Protein AF-A0A914CKD2-F1 (afdb_monomer_lite)

Sequence (107 aa):
MVVEIDECFITPRKGRRGRRMRRLNWWLFEATERSSNSSFLELYRRRTVAVPITMVRRHIHSGTTIMIFFYRHFVINHIHNLVNPVNRRIHTQTIESKWQKWRANVR

InterPro domains:
  IPR053164 IS1016-like transposase [PTHR47163] (2-104)

pLDDT: mean 76.61, std 14.12, range [35.09, 92.69]

Radius of gyration: 14.65 Å; chains: 1; bounding box: 41×31×32 Å

Foldseek 3Di:
DEKEKDKDAADADDPNDDDGFPPHQWMKIKIADPPVRDIDIDIGRDDDPVPVVVVCVVPPDPPYHYQYADDDDQHADVVPHQARPVDRVRHNVSVVVVVVVVSVPRD

Secondary structure (DSSP, 8-state):
-EEEEEEEE-PSPGGG-SPPPSSTT-EEEEEEETTT--EEEEEESS--THHHHHHHHHHS-TTPEEE-SSSSSS--BTTTBSS-SS-TT---HHHHHHHHHHHHH--

Organism: NCBI:txid290746

Structure (mmCIF, N/CA/C/O backbone):
data_AF-A0A914CKD2-F1
#
_entry.id   AF-A0A914CKD2-F1
#
loop_
_atom_site.group_PDB
_atom_site.id
_atom_site.type_symbol
_atom_site.label_atom_id
_atom_site.label_alt_id
_atom_site.label_comp_id
_atom_site.label_asym_id
_atom_site.label_entity_id
_atom_site.label_seq_id
_atom_site.pdbx_PDB_ins_code
_atom_site.Cartn_x
_atom_site.Cartn_y
_atom_site.Cartn_z
_atom_site.occupancy
_atom_site.B_iso_or_equiv
_atom_site.auth_seq_id
_atom_site.auth_comp_id
_atom_site.auth_asym_id
_atom_site.auth_atom_id
_atom_site.pdbx_PDB_model_num
ATOM 1 N N . MET A 1 1 ? -13.452 -1.942 11.261 1.00 78.25 1 MET A N 1
ATOM 2 C CA . MET A 1 1 ? -12.183 -1.263 10.917 1.00 78.25 1 MET A CA 1
ATOM 3 C C . MET A 1 1 ? -12.068 -1.189 9.401 1.00 78.25 1 MET A C 1
ATOM 5 O O . MET A 1 1 ? -12.406 -2.170 8.745 1.00 78.25 1 MET A O 1
ATOM 9 N N . VAL A 1 2 ? -11.667 -0.037 8.855 1.00 86.06 2 VAL A N 1
ATOM 10 C CA . VAL A 1 2 ? -11.510 0.175 7.404 1.00 86.06 2 VAL A CA 1
ATOM 11 C C . VAL A 1 2 ? -10.061 0.537 7.112 1.00 86.06 2 VAL A C 1
ATOM 13 O O . VAL A 1 2 ? -9.533 1.472 7.719 1.00 86.06 2 VAL A O 1
ATOM 16 N N . VAL A 1 3 ? -9.450 -0.182 6.174 1.00 87.75 3 VAL A N 1
ATOM 17 C CA . VAL A 1 3 ? -8.090 0.081 5.698 1.00 87.75 3 VAL A CA 1
ATOM 18 C C . VAL A 1 3 ? -8.136 0.420 4.216 1.00 87.75 3 VAL A C 1
ATOM 20 O O . VAL A 1 3 ? -8.652 -0.352 3.411 1.00 87.75 3 VAL A O 1
ATOM 23 N N . GLU A 1 4 ? -7.602 1.584 3.865 1.00 90.19 4 GLU A N 1
ATOM 24 C CA . GLU A 1 4 ? -7.301 1.955 2.484 1.00 90.19 4 GLU A CA 1
ATOM 25 C C . GLU A 1 4 ? -5.973 1.298 2.102 1.00 90.19 4 GLU A C 1
ATOM 27 O O . GLU A 1 4 ? -5.015 1.388 2.873 1.00 90.19 4 GLU A O 1
ATOM 32 N N . ILE A 1 5 ? -5.900 0.653 0.938 1.00 88.75 5 ILE A N 1
ATOM 33 C CA . ILE A 1 5 ? -4.631 0.185 0.370 1.00 88.75 5 ILE A CA 1
ATOM 34 C C . ILE A 1 5 ? -4.435 0.753 -1.029 1.00 88.75 5 ILE A C 1
ATOM 36 O O . ILE A 1 5 ? -5.392 0.880 -1.798 1.00 88.75 5 ILE A O 1
ATOM 40 N N . ASP A 1 6 ? -3.186 1.052 -1.365 1.00 87.56 6 ASP A N 1
ATOM 41 C CA . ASP A 1 6 ? -2.803 1.489 -2.702 1.00 87.56 6 ASP A CA 1
ATOM 42 C C . ASP A 1 6 ? -1.396 0.999 -3.066 1.00 87.56 6 ASP A C 1
ATOM 44 O O . ASP A 1 6 ? -0.539 0.764 -2.207 1.00 87.56 6 ASP A O 1
ATOM 48 N N . GLU A 1 7 ? -1.167 0.827 -4.363 1.00 88.19 7 GLU A N 1
ATOM 49 C CA . GLU A 1 7 ? 0.102 0.395 -4.937 1.00 88.19 7 GLU A CA 1
ATOM 50 C C . GLU A 1 7 ? 0.499 1.372 -6.045 1.00 88.19 7 GLU A C 1
ATOM 52 O O . GLU A 1 7 ? -0.253 1.589 -6.994 1.00 88.19 7 GLU A O 1
ATOM 57 N N . CYS A 1 8 ? 1.715 1.913 -5.987 1.00 85.31 8 CYS A N 1
ATOM 58 C CA . CYS A 1 8 ? 2.229 2.749 -7.065 1.00 85.31 8 CYS A CA 1
ATOM 59 C C . CYS A 1 8 ? 3.628 2.330 -7.514 1.00 85.31 8 CYS A C 1
ATOM 61 O O . CYS A 1 8 ? 4.452 1.838 -6.741 1.00 85.31 8 CYS A O 1
ATOM 63 N N . PHE A 1 9 ? 3.901 2.551 -8.798 1.00 86.88 9 PHE A N 1
ATOM 64 C CA . PHE A 1 9 ? 5.215 2.332 -9.379 1.00 86.88 9 PHE A CA 1
ATOM 65 C C . PHE A 1 9 ? 6.034 3.623 -9.353 1.00 86.88 9 PHE A C 1
ATOM 67 O O . PHE A 1 9 ? 5.606 4.667 -9.850 1.00 86.88 9 PHE A O 1
ATOM 74 N N . ILE A 1 10 ? 7.245 3.549 -8.807 1.00 83.31 10 ILE A N 1
ATOM 75 C CA . ILE A 1 10 ? 8.164 4.680 -8.730 1.00 83.31 10 ILE A CA 1
ATOM 76 C C . ILE A 1 10 ? 8.880 4.832 -10.072 1.00 83.31 10 ILE A C 1
ATOM 78 O O . ILE A 1 10 ? 9.871 4.154 -10.360 1.00 83.31 10 ILE A O 1
ATOM 82 N N . THR A 1 11 ? 8.395 5.762 -10.889 1.00 77.69 11 THR A N 1
ATOM 83 C CA . THR A 1 11 ? 8.994 6.107 -12.181 1.00 77.69 11 THR A CA 1
ATOM 84 C C . THR A 1 11 ? 9.994 7.258 -12.069 1.00 77.69 11 THR A C 1
ATOM 86 O O . THR A 1 11 ? 9.952 8.052 -11.123 1.00 77.69 11 THR A O 1
ATOM 89 N N . PRO A 1 12 ? 10.866 7.435 -13.078 1.00 72.50 12 PRO A N 1
ATOM 90 C CA . PRO A 1 12 ? 11.585 8.687 -13.258 1.00 72.50 12 PRO A CA 1
ATOM 91 C C . PRO A 1 12 ? 10.634 9.889 -13.330 1.00 72.50 12 PRO A C 1
ATOM 93 O O . PRO A 1 12 ? 9.459 9.778 -13.684 1.00 72.50 12 PRO A O 1
ATOM 96 N N . ARG A 1 13 ? 11.184 11.063 -13.020 1.00 74.81 13 ARG A N 1
ATOM 97 C CA . ARG A 1 13 ? 10.504 12.362 -13.095 1.00 74.81 13 ARG A CA 1
ATOM 98 C C . ARG A 1 13 ? 9.826 12.580 -14.456 1.00 74.81 13 ARG A C 1
ATOM 100 O O . ARG A 1 13 ? 10.487 12.551 -15.499 1.00 74.81 13 ARG A O 1
ATOM 107 N N . LYS A 1 14 ? 8.513 12.845 -14.427 1.00 68.31 14 LYS A N 1
ATOM 108 C CA . LYS A 1 14 ? 7.691 13.098 -15.619 1.00 68.31 14 LYS A CA 1
ATOM 109 C C . LYS A 1 14 ? 8.197 14.344 -16.349 1.00 68.31 14 LYS A C 1
ATOM 111 O O . LYS A 1 14 ? 8.360 15.406 -15.753 1.00 68.31 14 LYS A O 1
ATOM 116 N N . GLY A 1 15 ? 8.482 14.210 -17.644 1.00 73.31 15 GLY A N 1
ATOM 117 C CA . GLY A 1 15 ? 8.937 15.328 -18.480 1.00 73.31 15 GLY A CA 1
ATOM 118 C C . GLY A 1 15 ? 10.238 15.986 -18.006 1.00 73.31 15 GLY A C 1
ATOM 119 O O . GLY A 1 15 ? 10.425 17.176 -18.234 1.00 73.31 15 GLY A O 1
ATOM 120 N N . ARG A 1 16 ? 11.113 15.248 -17.299 1.00 68.81 16 ARG A N 1
ATOM 121 C CA . ARG A 1 16 ? 12.354 15.747 -16.663 1.00 68.81 16 ARG A CA 1
ATOM 122 C C . ARG A 1 16 ? 12.149 16.841 -15.601 1.00 68.81 16 ARG A C 1
ATOM 124 O O . ARG A 1 16 ? 13.149 17.309 -15.054 1.00 68.81 16 ARG A O 1
ATOM 131 N N . ARG A 1 17 ? 10.905 17.187 -15.253 1.00 67.06 17 ARG A N 1
ATOM 132 C CA . ARG A 1 17 ? 10.549 18.184 -14.231 1.00 67.06 17 ARG A CA 1
ATOM 133 C C . ARG A 1 17 ? 10.242 17.507 -12.894 1.00 67.06 17 ARG A C 1
ATOM 135 O O . ARG A 1 17 ? 9.727 16.392 -12.858 1.00 67.06 17 ARG A O 1
ATOM 142 N N . GLY A 1 18 ? 10.539 18.195 -11.795 1.00 69.50 18 GLY A N 1
ATOM 143 C CA . GLY A 1 18 ? 10.320 17.688 -10.439 1.00 69.50 18 GLY A CA 1
ATOM 144 C C . GLY A 1 18 ? 11.488 16.873 -9.872 1.00 69.50 18 GLY A C 1
ATOM 145 O O . GLY A 1 18 ? 12.549 16.730 -10.486 1.00 69.50 18 GLY A O 1
ATOM 146 N N . ARG A 1 19 ? 11.296 16.366 -8.651 1.00 69.69 19 ARG A N 1
ATOM 147 C CA . ARG A 1 19 ? 12.347 15.745 -7.831 1.00 69.69 19 ARG A CA 1
ATOM 148 C C . ARG A 1 19 ? 12.800 14.392 -8.390 1.00 69.69 19 ARG A C 1
ATOM 150 O O . ARG A 1 19 ? 11.989 13.576 -8.823 1.00 69.69 19 ARG A O 1
ATOM 157 N N . ARG A 1 20 ? 14.111 14.131 -8.349 1.00 69.00 20 ARG A N 1
ATOM 158 C CA . ARG A 1 20 ? 14.695 12.826 -8.694 1.00 69.00 20 ARG A CA 1
ATOM 159 C C . ARG A 1 20 ? 14.628 11.915 -7.465 1.00 69.00 20 ARG A C 1
ATOM 161 O O . ARG A 1 20 ? 15.227 12.235 -6.447 1.00 69.00 20 ARG A O 1
ATOM 168 N N . MET A 1 21 ? 13.909 10.801 -7.558 1.00 69.31 21 MET A N 1
ATOM 169 C CA . MET A 1 21 ? 13.895 9.783 -6.502 1.00 69.31 21 MET A CA 1
ATOM 170 C C . MET A 1 21 ? 15.091 8.836 -6.650 1.00 69.31 21 MET A C 1
ATOM 172 O O . MET A 1 21 ? 15.484 8.520 -7.773 1.00 69.31 21 MET A O 1
ATOM 176 N N . ARG A 1 22 ? 15.664 8.371 -5.531 1.00 68.56 22 ARG A N 1
ATOM 177 C CA . ARG A 1 22 ? 16.792 7.415 -5.528 1.00 68.56 22 ARG A CA 1
ATOM 178 C C . ARG A 1 22 ? 16.374 5.984 -5.870 1.00 68.56 22 ARG A C 1
ATOM 180 O O . ARG A 1 22 ? 17.130 5.266 -6.512 1.00 68.56 22 ARG A O 1
ATOM 187 N N . ARG A 1 23 ? 15.173 5.565 -5.458 1.00 71.12 23 ARG A N 1
ATOM 188 C CA . ARG A 1 23 ? 14.654 4.196 -5.641 1.00 71.12 23 ARG A CA 1
ATOM 189 C C . ARG A 1 23 ? 13.747 4.100 -6.871 1.00 71.12 23 ARG A C 1
ATOM 191 O O . ARG A 1 23 ? 12.560 3.826 -6.755 1.00 71.12 23 ARG A O 1
ATOM 198 N N . LEU A 1 24 ? 14.309 4.391 -8.045 1.00 74.88 24 LEU A N 1
ATOM 199 C CA . LEU A 1 24 ? 13.596 4.273 -9.323 1.00 74.88 24 LEU A CA 1
ATOM 200 C C . LEU A 1 24 ? 13.346 2.806 -9.677 1.00 74.88 24 LEU A C 1
ATOM 202 O O . LEU A 1 24 ? 14.201 1.961 -9.419 1.00 74.88 24 LEU A O 1
ATOM 206 N N . ASN A 1 25 ? 12.222 2.537 -10.338 1.00 81.25 25 ASN A N 1
ATOM 207 C CA . ASN A 1 25 ? 11.795 1.215 -10.806 1.00 81.25 25 ASN A CA 1
ATOM 208 C C . ASN A 1 25 ? 11.435 0.235 -9.676 1.00 81.25 25 ASN A C 1
ATOM 210 O O . ASN A 1 25 ? 11.657 -0.970 -9.792 1.00 81.25 25 ASN A O 1
ATOM 214 N N . TRP A 1 26 ? 10.911 0.756 -8.567 1.00 88.69 26 TRP A N 1
ATOM 215 C CA . TRP A 1 26 ? 10.386 -0.034 -7.453 1.00 88.69 26 TRP A CA 1
ATOM 216 C C . TRP A 1 26 ? 8.885 0.185 -7.331 1.00 88.69 26 TRP A C 1
ATOM 218 O O . TRP A 1 26 ? 8.372 1.249 -7.672 1.00 88.69 26 TRP A O 1
ATOM 228 N N . TRP A 1 27 ? 8.198 -0.819 -6.816 1.00 89.44 27 TRP A N 1
ATOM 229 C CA . TRP A 1 27 ? 6.814 -0.725 -6.397 1.00 89.44 27 TRP A CA 1
ATOM 230 C C . TRP A 1 27 ? 6.760 -0.310 -4.941 1.00 89.44 27 TRP A C 1
ATOM 232 O O . TRP A 1 27 ? 7.584 -0.738 -4.125 1.00 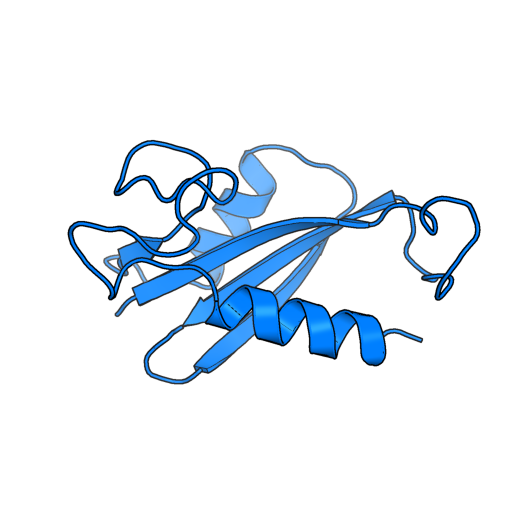89.44 27 TRP A O 1
ATOM 242 N N . LEU A 1 28 ? 5.792 0.538 -4.642 1.00 88.44 28 LEU A N 1
ATOM 243 C CA . LEU A 1 28 ? 5.485 0.977 -3.305 1.00 88.44 28 LEU A CA 1
ATOM 244 C C . LEU A 1 28 ? 4.060 0.581 -2.967 1.00 88.44 28 LEU A C 1
ATOM 246 O O . LEU A 1 28 ? 3.138 0.917 -3.703 1.00 88.44 28 LEU A O 1
ATOM 250 N N . PHE A 1 29 ? 3.909 -0.143 -1.868 1.00 91.00 29 PHE A N 1
ATOM 251 C CA . PHE A 1 29 ? 2.627 -0.517 -1.298 1.00 91.00 29 PHE A CA 1
ATOM 252 C C . PHE A 1 29 ? 2.417 0.276 -0.014 1.00 91.00 29 PHE A C 1
ATOM 254 O O . PHE A 1 29 ? 3.308 0.315 0.838 1.00 91.00 29 PHE A O 1
ATOM 261 N N . GLU A 1 30 ? 1.251 0.890 0.124 1.00 91.19 30 GLU A N 1
ATOM 262 C CA . GLU A 1 30 ? 0.840 1.574 1.343 1.00 91.19 30 GLU A CA 1
ATOM 263 C C . GLU A 1 30 ? -0.507 1.028 1.807 1.00 91.19 30 GLU A C 1
ATOM 265 O O . GLU A 1 30 ? -1.405 0.776 1.001 1.00 91.19 30 GLU A O 1
ATOM 270 N N . ALA A 1 31 ? -0.650 0.884 3.121 1.00 91.25 31 ALA A N 1
ATOM 271 C CA . ALA A 1 31 ? -1.930 0.646 3.761 1.00 91.25 31 ALA A CA 1
ATOM 272 C C . ALA A 1 31 ? -2.124 1.640 4.902 1.00 91.25 31 ALA A C 1
ATOM 274 O O . ALA A 1 31 ? -1.217 1.840 5.713 1.00 91.25 31 ALA A O 1
ATOM 275 N N . THR A 1 32 ? -3.310 2.238 4.982 1.00 91.44 32 THR A N 1
ATOM 276 C CA . THR A 1 32 ? -3.685 3.181 6.038 1.00 91.44 32 THR A CA 1
ATOM 277 C C . THR A 1 32 ? -5.018 2.792 6.657 1.00 91.44 32 THR A C 1
ATOM 279 O O . THR A 1 32 ? -6.042 2.728 5.978 1.00 91.44 32 THR A O 1
ATOM 282 N N . GLU A 1 33 ? -5.023 2.593 7.971 1.00 90.88 33 GLU A N 1
ATOM 283 C CA . GLU A 1 33 ? -6.249 2.496 8.751 1.00 90.88 33 GLU A CA 1
ATOM 284 C C . GLU A 1 33 ? -6.860 3.888 8.939 1.00 90.88 33 GLU A C 1
ATOM 286 O O . GLU A 1 33 ? -6.200 4.816 9.402 1.00 90.88 33 GLU A O 1
ATOM 291 N N . ARG A 1 34 ? -8.148 4.041 8.626 1.00 86.44 34 ARG A N 1
ATOM 292 C CA . ARG A 1 34 ? -8.815 5.348 8.709 1.00 86.44 34 ARG A CA 1
ATOM 293 C C . ARG A 1 34 ? -9.077 5.841 10.127 1.00 86.44 34 ARG A C 1
ATOM 295 O O . ARG A 1 34 ? -9.023 7.040 10.360 1.00 86.44 34 ARG A O 1
ATOM 302 N N . SER A 1 35 ? -9.408 4.938 11.049 1.00 87.38 35 SER A N 1
ATOM 303 C CA . SER A 1 35 ? -9.785 5.287 12.426 1.00 87.38 35 SER A CA 1
ATOM 304 C C . SER A 1 35 ? -8.603 5.833 13.214 1.00 87.38 35 SER A C 1
ATOM 306 O O . SER A 1 35 ? -8.724 6.854 13.880 1.00 87.38 35 SER A O 1
ATOM 308 N N . SER A 1 36 ? -7.462 5.152 13.126 1.00 88.19 36 SER A N 1
ATOM 309 C CA . SER A 1 36 ? -6.250 5.497 13.872 1.00 88.19 36 SER A CA 1
ATOM 310 C C . SER A 1 36 ? -5.274 6.359 13.071 1.00 88.19 36 SER A C 1
ATOM 312 O O . SER A 1 36 ? -4.310 6.878 13.629 1.00 88.19 36 SER A O 1
ATOM 314 N N . ASN A 1 37 ? -5.477 6.475 11.753 1.00 84.12 37 ASN A N 1
ATOM 315 C CA . ASN A 1 37 ? -4.503 7.012 10.804 1.00 84.12 37 ASN A CA 1
ATOM 316 C C . ASN A 1 37 ? -3.155 6.254 10.800 1.00 84.12 37 ASN A C 1
ATOM 318 O O . ASN A 1 37 ? -2.184 6.726 10.198 1.00 84.12 37 ASN A O 1
ATOM 322 N N . SER A 1 38 ? -3.088 5.075 11.431 1.00 88.94 38 SER A N 1
ATOM 323 C CA . SER A 1 38 ? -1.915 4.203 11.418 1.00 88.94 38 SER A CA 1
ATOM 324 C C . SER A 1 38 ? -1.669 3.674 10.010 1.00 88.94 38 SER A C 1
ATOM 326 O O . SER A 1 38 ? -2.607 3.381 9.265 1.00 88.94 38 SER A O 1
ATOM 328 N N . SER A 1 39 ? -0.402 3.580 9.617 1.00 89.88 39 SER A N 1
ATOM 329 C CA . SER A 1 39 ? -0.033 3.138 8.275 1.00 89.88 39 SER A CA 1
ATOM 330 C C . SER A 1 39 ? 1.304 2.444 8.224 1.00 89.88 39 SER A C 1
ATOM 332 O O . SER A 1 39 ? 2.222 2.799 8.962 1.00 89.88 39 SER A O 1
ATOM 334 N N . PHE A 1 40 ? 1.430 1.536 7.265 1.00 90.00 40 PHE A N 1
ATOM 335 C CA . PHE A 1 40 ? 2.708 0.964 6.878 1.00 90.00 40 PHE A CA 1
ATOM 336 C C . PHE A 1 40 ? 2.948 1.154 5.384 1.00 90.00 40 PHE A C 1
ATOM 338 O O . PHE A 1 40 ? 2.015 1.288 4.589 1.00 90.00 40 PHE A O 1
ATOM 345 N N . LEU A 1 41 ? 4.228 1.173 5.026 1.00 90.12 41 LEU A N 1
ATOM 346 C CA . LEU A 1 41 ? 4.697 1.451 3.682 1.00 90.12 41 LEU A CA 1
ATOM 347 C C . LEU A 1 41 ? 5.850 0.505 3.356 1.00 90.12 41 LEU A C 1
ATOM 349 O O . LEU A 1 41 ? 6.841 0.445 4.085 1.00 90.12 41 LEU A O 1
ATOM 353 N N . GLU A 1 42 ? 5.719 -0.235 2.260 1.00 90.69 42 GLU A N 1
ATOM 354 C CA . GLU A 1 42 ? 6.670 -1.270 1.866 1.00 90.69 42 GLU A CA 1
ATOM 355 C C . GLU A 1 42 ? 7.108 -1.134 0.410 1.00 90.69 42 GLU A C 1
ATOM 357 O O . GLU A 1 42 ? 6.311 -0.920 -0.501 1.00 90.69 42 GLU A O 1
ATOM 362 N N . LEU A 1 43 ? 8.415 -1.292 0.198 1.00 89.44 43 LEU A N 1
ATOM 363 C CA . LEU A 1 43 ? 9.066 -1.197 -1.102 1.00 89.44 43 LEU A CA 1
ATOM 364 C C . LEU A 1 43 ? 9.464 -2.582 -1.602 1.00 89.44 43 LEU A C 1
ATOM 366 O O . LEU A 1 43 ? 10.092 -3.352 -0.878 1.00 89.44 43 LEU A O 1
ATOM 370 N N . TYR A 1 44 ? 9.180 -2.869 -2.869 1.00 90.75 44 TYR A N 1
ATOM 371 C CA . TYR A 1 44 ? 9.504 -4.153 -3.483 1.00 90.75 44 TYR A CA 1
ATOM 372 C C . TYR A 1 44 ? 9.771 -4.006 -4.980 1.00 90.75 44 TYR A C 1
ATOM 374 O O . TYR A 1 44 ? 9.277 -3.101 -5.643 1.00 90.75 44 TYR A O 1
ATOM 382 N N . ARG A 1 45 ? 10.609 -4.886 -5.535 1.00 87.38 45 ARG A N 1
ATOM 383 C CA . ARG A 1 45 ? 11.027 -4.792 -6.947 1.00 87.38 45 ARG A CA 1
ATOM 384 C C . ARG A 1 45 ? 10.150 -5.608 -7.889 1.00 87.38 45 ARG A C 1
ATOM 386 O O . ARG A 1 45 ? 9.855 -5.165 -8.993 1.00 87.38 45 ARG A O 1
ATOM 393 N N . ARG A 1 46 ? 9.757 -6.813 -7.474 1.00 87.19 46 ARG A N 1
ATOM 394 C CA . ARG A 1 46 ? 9.047 -7.770 -8.328 1.00 87.19 46 ARG A CA 1
ATOM 395 C C . ARG A 1 46 ? 7.548 -7.705 -8.050 1.00 87.19 46 ARG A C 1
ATOM 397 O O . ARG A 1 46 ? 7.089 -8.260 -7.054 1.00 87.19 46 ARG A O 1
ATOM 404 N N . ARG A 1 47 ? 6.788 -7.063 -8.940 1.00 87.75 47 ARG A N 1
ATOM 405 C CA . ARG A 1 47 ? 5.325 -7.054 -8.852 1.00 87.75 47 ARG A CA 1
ATOM 406 C C . ARG A 1 47 ? 4.758 -8.399 -9.269 1.00 87.75 47 ARG A C 1
ATOM 408 O O . ARG A 1 47 ? 4.752 -8.755 -10.442 1.00 87.75 47 ARG A O 1
ATOM 415 N N . THR A 1 48 ? 4.283 -9.135 -8.278 1.00 88.31 48 THR A N 1
ATOM 416 C CA . THR A 1 48 ? 3.452 -10.324 -8.460 1.00 88.31 48 THR A CA 1
ATOM 417 C C . THR A 1 48 ? 2.272 -10.207 -7.516 1.00 88.31 48 THR A C 1
ATOM 419 O O . THR A 1 48 ? 2.398 -9.595 -6.458 1.00 88.31 48 THR A O 1
ATOM 422 N N . VAL A 1 49 ? 1.145 -10.821 -7.869 1.00 83.56 49 VAL A N 1
ATOM 423 C CA . VAL A 1 49 ? -0.076 -10.805 -7.046 1.00 83.56 49 VAL A CA 1
ATOM 424 C C . VAL A 1 49 ? 0.187 -11.328 -5.623 1.00 83.56 49 VAL A C 1
ATOM 426 O O . VAL A 1 49 ? -0.397 -10.839 -4.661 1.00 83.56 49 VAL A O 1
ATOM 429 N N . ALA A 1 50 ? 1.130 -12.263 -5.464 1.00 88.81 50 ALA A N 1
ATOM 430 C CA . ALA A 1 50 ? 1.494 -12.837 -4.172 1.00 88.81 50 ALA A CA 1
ATOM 431 C C . ALA A 1 50 ? 2.106 -11.823 -3.187 1.00 88.81 50 ALA A C 1
ATOM 433 O O . ALA A 1 50 ? 1.911 -11.960 -1.978 1.00 88.81 50 ALA A O 1
ATOM 434 N N . VAL A 1 51 ? 2.831 -10.809 -3.674 1.00 90.50 51 VAL A N 1
ATOM 435 C CA . VAL A 1 51 ? 3.557 -9.871 -2.802 1.00 90.50 51 VAL A CA 1
ATOM 436 C C . VAL A 1 51 ? 2.591 -8.972 -2.009 1.00 90.50 51 VAL A C 1
ATOM 438 O O . VAL A 1 51 ? 2.624 -9.053 -0.779 1.00 90.50 51 VAL A O 1
ATOM 441 N N . PRO A 1 52 ? 1.664 -8.216 -2.637 1.00 88.69 52 PRO A N 1
ATOM 442 C CA . PRO A 1 52 ? 0.657 -7.443 -1.905 1.00 88.69 52 PRO A CA 1
ATOM 443 C C . PRO A 1 52 ? -0.232 -8.303 -1.006 1.00 88.69 52 PRO A C 1
ATOM 445 O O . PRO A 1 52 ? -0.510 -7.923 0.127 1.00 88.69 52 PRO A O 1
ATOM 448 N N . ILE A 1 53 ? -0.642 -9.493 -1.467 1.00 89.31 53 ILE A N 1
ATOM 449 C CA . ILE A 1 53 ? -1.468 -10.406 -0.659 1.00 89.31 53 ILE A CA 1
ATOM 450 C C . ILE A 1 53 ? -0.741 -10.806 0.631 1.00 89.31 53 ILE A C 1
ATOM 452 O O . ILE A 1 53 ? -1.356 -10.856 1.695 1.00 89.31 53 ILE A O 1
ATOM 456 N N . THR A 1 54 ? 0.566 -11.064 0.558 1.00 91.19 54 THR A N 1
ATOM 457 C CA . THR A 1 54 ? 1.373 -11.410 1.736 1.00 91.19 54 THR A CA 1
ATOM 458 C C . THR A 1 54 ? 1.479 -10.231 2.704 1.00 91.19 54 THR A C 1
ATOM 460 O O . THR A 1 54 ? 1.341 -10.420 3.910 1.00 91.19 54 THR A O 1
ATOM 463 N N . MET A 1 55 ? 1.654 -9.008 2.193 1.00 92.06 55 MET A N 1
ATOM 464 C CA . MET A 1 55 ? 1.680 -7.789 3.015 1.00 92.06 55 MET A CA 1
ATOM 465 C C . MET A 1 55 ? 0.347 -7.565 3.735 1.00 92.06 55 MET A C 1
ATOM 467 O O . MET A 1 55 ? 0.342 -7.316 4.939 1.00 92.06 55 MET A O 1
ATOM 471 N N . VAL A 1 56 ? -0.776 -7.726 3.027 1.00 90.19 56 VAL A N 1
ATOM 472 C CA . VAL A 1 56 ? -2.125 -7.657 3.608 1.00 90.19 56 VAL A CA 1
ATOM 473 C C . VAL A 1 56 ? -2.281 -8.688 4.723 1.00 90.19 56 VAL A C 1
ATOM 475 O O . VAL A 1 56 ? -2.646 -8.323 5.833 1.00 90.19 56 VAL A O 1
ATOM 478 N N . ARG A 1 57 ? -1.947 -9.959 4.470 1.00 89.94 57 ARG A N 1
ATOM 479 C CA . ARG A 1 57 ? -2.082 -11.035 5.470 1.00 89.94 57 ARG A CA 1
ATOM 480 C C . ARG A 1 57 ? -1.210 -10.833 6.708 1.00 89.94 57 ARG A C 1
ATOM 482 O O . ARG A 1 57 ? -1.603 -11.245 7.792 1.00 89.94 57 ARG A O 1
ATOM 489 N N . ARG A 1 58 ? -0.027 -10.238 6.546 1.00 92.69 58 ARG A N 1
ATOM 490 C CA . ARG A 1 58 ? 0.924 -10.009 7.641 1.00 92.69 58 ARG A CA 1
ATOM 491 C C . ARG A 1 58 ? 0.547 -8.813 8.515 1.00 92.69 58 ARG A C 1
ATOM 493 O O . ARG A 1 58 ? 0.835 -8.834 9.704 1.00 92.69 58 ARG A O 1
ATOM 500 N N . HIS A 1 59 ? -0.049 -7.775 7.929 1.00 90.56 59 HIS A N 1
ATOM 501 C CA . HIS A 1 59 ? -0.217 -6.482 8.598 1.00 90.56 59 HIS A CA 1
ATOM 502 C C . HIS A 1 59 ? -1.670 -6.059 8.833 1.00 90.56 59 HIS A C 1
ATOM 504 O O . HIS A 1 59 ? -1.911 -5.161 9.635 1.00 90.56 59 HIS A O 1
ATOM 510 N N . ILE A 1 60 ? -2.641 -6.667 8.149 1.00 89.06 60 ILE A N 1
ATOM 511 C CA . ILE A 1 60 ? -4.058 -6.317 8.270 1.00 89.06 60 ILE A CA 1
ATOM 512 C C . ILE A 1 60 ? -4.790 -7.461 8.966 1.00 89.06 60 ILE A C 1
ATOM 514 O O . ILE A 1 60 ? -4.790 -8.597 8.496 1.00 89.06 60 ILE A O 1
ATOM 518 N N . HIS A 1 61 ? -5.446 -7.145 10.083 1.00 87.56 61 HIS A N 1
ATOM 519 C CA . HIS A 1 61 ? -6.219 -8.117 10.848 1.00 87.56 61 HIS A CA 1
ATOM 520 C C . HIS A 1 61 ? -7.387 -8.681 10.024 1.00 87.56 61 HIS A C 1
ATOM 522 O O . HIS A 1 61 ? -8.109 -7.937 9.348 1.00 87.56 61 HIS A O 1
ATOM 528 N N . SER A 1 62 ? -7.618 -9.990 10.126 1.00 85.62 62 SER A N 1
ATOM 529 C CA . SER A 1 62 ? -8.749 -10.677 9.494 1.00 85.62 62 SER A CA 1
ATOM 530 C C . SER A 1 62 ? -10.093 -10.031 9.861 1.00 85.62 62 SER A C 1
ATOM 532 O O . SER A 1 62 ? -10.298 -9.582 10.986 1.00 85.62 62 SER A O 1
ATOM 534 N N . GLY A 1 63 ? -11.023 -9.951 8.906 1.00 80.69 63 GLY A N 1
ATOM 535 C CA . GLY A 1 63 ? -12.320 -9.282 9.102 1.00 80.69 63 GLY A CA 1
ATOM 536 C C . GLY A 1 63 ? -12.292 -7.753 8.950 1.00 80.69 63 GLY A C 1
ATOM 537 O O . GLY A 1 63 ? -13.339 -7.112 9.019 1.00 80.69 63 GLY A O 1
ATOM 538 N N . THR A 1 64 ? -11.126 -7.151 8.693 1.00 82.50 64 THR A N 1
ATOM 539 C CA . THR A 1 64 ? -11.025 -5.733 8.313 1.00 82.50 64 THR A CA 1
ATOM 540 C C . THR A 1 64 ? -11.606 -5.504 6.919 1.00 82.50 64 THR A C 1
ATOM 542 O O . THR A 1 64 ? -11.321 -6.251 5.984 1.00 82.50 64 THR A O 1
ATOM 545 N N . THR A 1 65 ? -12.388 -4.437 6.748 1.00 86.12 65 THR A N 1
ATOM 546 C CA . THR A 1 65 ? -12.858 -4.019 5.424 1.00 86.12 65 THR A CA 1
ATOM 547 C C . THR A 1 65 ? -11.723 -3.320 4.685 1.00 86.12 65 THR A C 1
ATOM 549 O O . THR A 1 65 ? -11.260 -2.260 5.109 1.00 86.12 65 THR A O 1
ATOM 552 N N . ILE A 1 66 ? -11.284 -3.902 3.573 1.00 84.00 66 ILE A N 1
ATOM 553 C CA . ILE A 1 66 ? -10.234 -3.336 2.726 1.00 84.00 66 ILE A CA 1
ATOM 554 C C . ILE A 1 66 ? -10.884 -2.514 1.606 1.00 84.00 66 ILE A C 1
ATOM 556 O O . ILE A 1 66 ? -11.769 -3.005 0.907 1.00 84.00 66 ILE A O 1
ATOM 560 N N . MET A 1 67 ? -10.436 -1.272 1.427 1.00 83.44 67 MET A N 1
ATOM 561 C CA . MET A 1 67 ? -10.807 -0.400 0.312 1.00 83.44 67 MET A CA 1
ATOM 562 C C . MET A 1 67 ? -9.643 -0.316 -0.680 1.00 83.44 67 MET A C 1
ATOM 564 O O . MET A 1 67 ? -8.554 0.121 -0.311 1.00 83.44 67 MET A O 1
ATOM 568 N N . ILE A 1 68 ? -9.878 -0.745 -1.926 1.00 74.69 68 ILE A N 1
ATOM 569 C CA . ILE A 1 68 ? -8.883 -0.779 -3.013 1.00 74.69 68 ILE A CA 1
ATOM 570 C C . ILE A 1 68 ? -9.446 -0.061 -4.238 1.00 74.69 68 ILE A C 1
ATOM 572 O O . ILE A 1 68 ? -10.646 -0.141 -4.497 1.00 74.69 68 ILE A O 1
ATOM 576 N N . PHE A 1 69 ? -8.587 0.558 -5.047 1.00 63.94 69 PHE A N 1
ATOM 577 C CA . PHE A 1 69 ? -9.041 1.326 -6.210 1.00 63.94 69 PHE A CA 1
ATOM 578 C C . PHE A 1 69 ? -9.343 0.487 -7.476 1.00 63.94 69 PHE A C 1
ATOM 580 O O . PHE A 1 69 ? -9.857 1.027 -8.448 1.00 63.94 69 PHE A O 1
ATOM 587 N N . PHE A 1 70 ? -9.067 -0.827 -7.502 1.00 51.69 70 PHE A N 1
ATOM 588 C CA . PHE A 1 70 ? -9.009 -1.559 -8.778 1.00 51.69 70 PHE A CA 1
ATOM 589 C C . PHE A 1 70 ? -9.891 -2.789 -9.033 1.00 51.69 70 PHE A C 1
ATOM 591 O O . PHE A 1 70 ? -9.925 -3.187 -10.188 1.00 51.69 70 PHE A O 1
ATOM 598 N N . TYR A 1 71 ? -10.668 -3.367 -8.111 1.00 35.09 71 TYR A N 1
ATOM 599 C CA . TYR A 1 71 ? -11.641 -4.419 -8.487 1.00 35.09 71 TYR A CA 1
ATOM 600 C C . TYR A 1 71 ? -12.855 -4.445 -7.550 1.00 35.09 71 TYR A C 1
ATOM 602 O O . TYR A 1 71 ? -12.714 -4.173 -6.363 1.00 35.09 71 TYR A O 1
ATOM 610 N N . ARG A 1 72 ? -14.039 -4.736 -8.126 1.00 42.06 72 ARG A N 1
ATOM 611 C CA . ARG A 1 72 ? -15.390 -4.791 -7.518 1.00 42.06 72 ARG A CA 1
ATOM 612 C C . ARG A 1 72 ? -15.381 -4.858 -5.977 1.00 42.06 72 ARG A C 1
ATOM 614 O O . ARG A 1 72 ? -15.315 -5.940 -5.415 1.00 42.06 72 ARG A O 1
ATOM 621 N N . HIS A 1 73 ? -15.513 -3.698 -5.336 1.00 46.53 73 HIS A N 1
ATOM 622 C CA . HIS A 1 73 ? -16.387 -3.389 -4.196 1.00 46.53 73 HIS A CA 1
ATOM 623 C C . HIS A 1 73 ? -16.330 -1.859 -4.0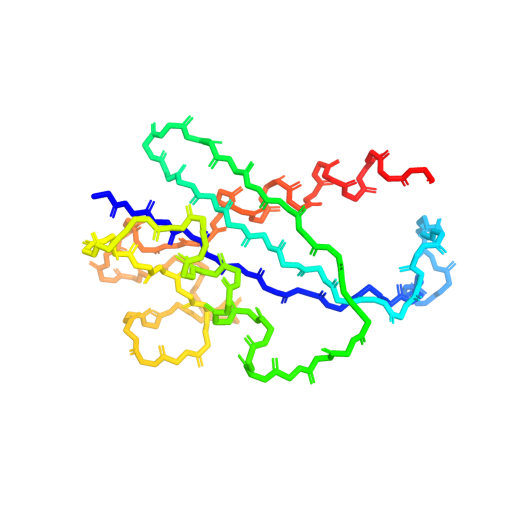03 1.00 46.53 73 HIS A C 1
ATOM 625 O O . HIS A 1 73 ? -15.297 -1.310 -3.648 1.00 46.53 73 HIS A O 1
ATOM 631 N N . PHE A 1 74 ? -17.444 -1.193 -4.335 1.00 49.94 74 PHE A N 1
ATOM 632 C CA . PHE A 1 74 ? -17.648 0.263 -4.451 1.00 49.94 74 PHE A CA 1
ATOM 633 C C . PHE A 1 74 ? -16.676 1.014 -5.381 1.00 49.94 74 PHE A C 1
ATOM 635 O O . PHE A 1 74 ? -15.569 1.387 -5.015 1.00 49.94 74 PHE A O 1
ATOM 642 N N . VAL A 1 75 ? -17.141 1.294 -6.603 1.00 45.38 75 VAL A N 1
ATOM 643 C CA . VAL A 1 75 ? -16.384 2.038 -7.619 1.00 45.38 75 VAL A CA 1
ATOM 644 C C . VAL A 1 75 ? -16.323 3.521 -7.256 1.00 45.38 75 VAL A C 1
ATOM 646 O O . VAL A 1 75 ? -17.346 4.165 -7.014 1.00 45.38 75 VAL A O 1
ATOM 649 N N . ILE A 1 76 ? -15.110 4.059 -7.261 1.00 46.34 76 ILE A N 1
ATOM 650 C CA . ILE A 1 76 ? -14.814 5.487 -7.348 1.00 46.34 76 ILE A CA 1
ATOM 651 C C . ILE A 1 76 ? -14.011 5.626 -8.619 1.00 46.34 76 ILE A C 1
ATOM 653 O O . ILE A 1 76 ? -13.136 4.813 -8.891 1.00 46.34 76 ILE A O 1
ATOM 657 N N . ASN A 1 77 ? -14.351 6.598 -9.443 1.00 48.56 77 ASN A N 1
ATOM 658 C CA . ASN A 1 77 ? -13.708 6.763 -10.728 1.00 48.56 77 ASN A CA 1
ATOM 659 C C . ASN A 1 77 ? -12.995 8.105 -10.695 1.00 48.56 77 ASN A C 1
ATOM 661 O O . ASN A 1 77 ? -13.644 9.102 -10.937 1.00 48.56 77 ASN A O 1
ATOM 665 N N . HIS A 1 78 ? -11.691 8.178 -10.437 1.00 45.94 78 HIS A N 1
ATOM 666 C CA . HIS A 1 78 ? -11.000 9.468 -10.321 1.00 45.94 78 HIS A CA 1
ATOM 667 C C . HIS A 1 78 ? -11.008 10.326 -11.607 1.00 45.94 78 HIS A C 1
ATOM 669 O O . HIS A 1 78 ? -10.599 11.481 -11.556 1.00 45.94 78 HIS A 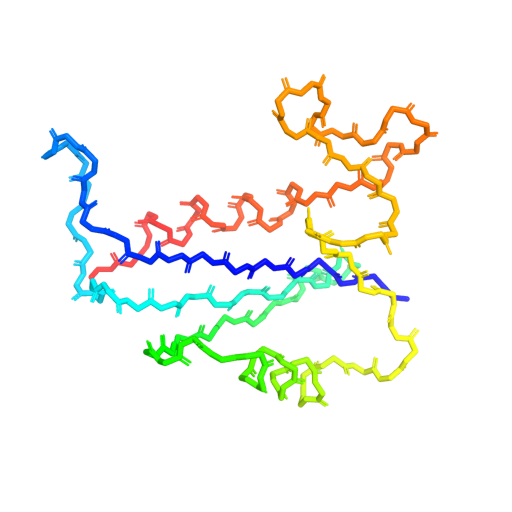O 1
ATOM 675 N N . ILE A 1 79 ? -11.500 9.804 -12.740 1.00 51.62 79 ILE A N 1
ATOM 676 C CA . ILE A 1 79 ? -11.766 10.587 -13.957 1.00 51.62 79 ILE A CA 1
ATOM 677 C C . ILE A 1 79 ? -13.126 11.304 -13.868 1.00 51.62 79 ILE A C 1
ATOM 679 O O . ILE A 1 79 ? -13.259 12.422 -14.353 1.00 51.62 79 ILE A O 1
ATOM 683 N N . HIS A 1 80 ? -14.126 10.688 -13.229 1.00 48.88 80 HIS A N 1
ATOM 684 C CA . HIS A 1 80 ? -15.509 11.185 -13.192 1.00 48.88 80 HIS A CA 1
ATOM 685 C C . HIS A 1 80 ? -15.992 11.622 -11.795 1.00 48.88 80 HIS A C 1
ATOM 687 O O . HIS A 1 80 ? -16.787 12.542 -11.688 1.00 48.88 80 HIS A O 1
ATOM 693 N N . ASN A 1 81 ? -15.529 10.968 -10.730 1.00 53.31 81 ASN A N 1
ATOM 694 C CA . ASN A 1 81 ? -15.900 11.132 -9.326 1.00 53.31 81 ASN A CA 1
ATOM 695 C C . ASN A 1 81 ? -14.733 10.708 -8.405 1.00 53.31 81 ASN A C 1
ATOM 697 O O . ASN A 1 81 ? -14.455 9.518 -8.274 1.00 53.31 81 ASN A O 1
ATOM 701 N N . LEU A 1 82 ? -14.081 11.663 -7.727 1.00 52.91 82 LEU A N 1
ATOM 702 C CA . LEU A 1 82 ? -12.978 11.419 -6.767 1.00 52.91 82 LEU A CA 1
ATOM 703 C C . LEU A 1 82 ? -13.443 10.830 -5.416 1.00 52.91 82 LEU A C 1
ATOM 705 O O . LEU A 1 82 ? -12.635 10.422 -4.585 1.00 52.91 82 LEU A O 1
ATOM 709 N N . VAL A 1 83 ? -14.753 10.828 -5.189 1.00 64.00 83 VAL A N 1
ATOM 710 C CA . VAL A 1 83 ? -15.452 10.313 -4.009 1.00 64.00 83 VAL A CA 1
ATOM 711 C C . VAL A 1 83 ? -16.666 9.554 -4.532 1.00 64.00 83 VAL A C 1
ATOM 713 O O . VA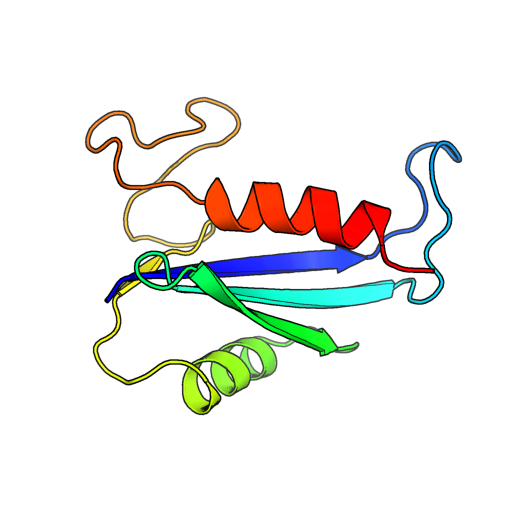L A 1 83 ? -17.254 9.975 -5.528 1.00 64.00 83 VAL A O 1
ATOM 716 N N . ASN A 1 84 ? -17.058 8.443 -3.906 1.00 65.88 84 ASN A N 1
ATOM 717 C CA . ASN A 1 84 ? -18.242 7.722 -4.371 1.00 65.88 84 ASN A CA 1
ATOM 718 C C . ASN A 1 84 ? -19.496 8.623 -4.242 1.00 65.88 84 ASN A C 1
ATOM 720 O O . ASN A 1 84 ? -19.758 9.140 -3.152 1.00 65.88 84 ASN A O 1
ATOM 724 N N . PRO A 1 85 ? -20.283 8.809 -5.320 1.00 67.75 85 PRO A N 1
ATOM 725 C CA . PRO A 1 85 ? -21.419 9.733 -5.319 1.00 67.75 85 PRO A CA 1
ATOM 726 C C . PRO A 1 85 ? -22.596 9.246 -4.460 1.00 67.75 85 PRO A C 1
ATOM 728 O O . PRO A 1 85 ? -23.375 10.060 -3.976 1.00 67.75 85 PRO A O 1
ATOM 731 N N . VAL A 1 86 ? -22.710 7.933 -4.236 1.00 76.31 86 VAL A N 1
ATOM 732 C CA . VAL A 1 86 ? -23.768 7.305 -3.425 1.00 76.31 86 VAL A CA 1
ATOM 733 C C . VAL A 1 86 ? -23.377 7.255 -1.946 1.00 76.31 86 VAL A C 1
ATOM 735 O O . VAL A 1 86 ? -24.225 7.375 -1.067 1.00 76.31 86 VAL A O 1
ATOM 738 N N . ASN A 1 87 ? -22.086 7.102 -1.643 1.00 72.75 87 ASN A N 1
ATOM 739 C CA . ASN A 1 87 ? -21.586 7.076 -0.274 1.00 72.75 87 ASN A CA 1
ATOM 740 C C . ASN A 1 87 ? -20.266 7.839 -0.152 1.00 72.75 87 ASN A C 1
ATOM 742 O O . ASN A 1 87 ? -19.188 7.300 -0.401 1.00 72.75 87 ASN A O 1
ATOM 746 N N . ARG A 1 88 ? -20.347 9.072 0.357 1.00 75.44 88 ARG A N 1
ATOM 747 C CA . ARG A 1 88 ? -19.192 9.967 0.534 1.00 75.44 88 ARG A CA 1
ATOM 748 C C . ARG A 1 88 ? -18.086 9.414 1.428 1.00 75.44 88 ARG A C 1
ATOM 750 O O . ARG A 1 88 ? -16.987 9.948 1.411 1.00 75.44 88 ARG A O 1
ATOM 757 N N . ARG A 1 89 ? -18.353 8.374 2.222 1.00 72.62 89 ARG A N 1
ATOM 758 C CA . ARG A 1 89 ? -17.331 7.734 3.057 1.00 72.62 89 ARG A CA 1
ATOM 759 C C . ARG A 1 89 ? -16.426 6.821 2.246 1.00 72.62 89 ARG A C 1
ATOM 761 O O . ARG A 1 89 ? -15.410 6.397 2.767 1.00 72.62 89 ARG A O 1
ATOM 768 N N . ILE A 1 90 ? -16.745 6.481 1.009 1.00 71.50 90 ILE A N 1
ATOM 769 C CA . ILE A 1 90 ? -15.894 5.617 0.192 1.00 71.50 90 ILE A CA 1
ATOM 770 C C . ILE A 1 90 ? -14.992 6.547 -0.623 1.00 71.50 90 ILE A C 1
ATOM 772 O O . ILE A 1 90 ? -15.498 7.322 -1.437 1.00 71.50 90 ILE A O 1
ATOM 776 N N . HIS A 1 91 ? -13.681 6.505 -0.348 1.00 75.56 91 HIS A N 1
ATOM 777 C CA . HIS A 1 91 ? -12.603 7.276 -0.998 1.00 75.56 91 HIS A CA 1
ATOM 778 C C . HIS A 1 91 ? -11.218 6.772 -0.560 1.00 75.56 91 HIS A C 1
ATOM 780 O O . HIS A 1 91 ? -11.101 6.036 0.413 1.00 75.56 91 HIS A O 1
ATOM 786 N N . THR A 1 92 ? -10.157 7.209 -1.229 1.00 69.75 92 THR A N 1
ATOM 787 C CA . THR A 1 92 ? -8.750 6.903 -0.884 1.00 69.75 92 THR A CA 1
ATOM 788 C C . THR A 1 92 ? -7.939 8.165 -0.549 1.00 69.75 92 THR A C 1
ATOM 790 O O . THR A 1 92 ? -6.712 8.157 -0.536 1.00 69.75 92 THR A O 1
ATOM 793 N N . GLN A 1 93 ? -8.625 9.279 -0.257 1.00 80.06 93 GLN A N 1
ATOM 794 C CA . GLN A 1 93 ? -8.008 10.594 -0.019 1.00 80.06 93 GLN A CA 1
ATOM 795 C C . GLN A 1 93 ? -6.975 10.610 1.118 1.00 80.06 93 GLN A C 1
ATOM 797 O O . GLN A 1 93 ? -6.027 11.403 1.080 1.00 80.06 93 GLN A O 1
ATOM 802 N N . THR A 1 94 ? -7.150 9.759 2.134 1.00 80.38 94 THR A N 1
ATOM 803 C CA . THR A 1 94 ? -6.223 9.677 3.270 1.00 80.38 94 THR A CA 1
ATOM 804 C C . THR A 1 94 ? -4.868 9.191 2.785 1.00 80.38 94 THR A C 1
ATOM 806 O O . THR A 1 94 ? -3.847 9.835 3.046 1.00 80.38 94 THR A O 1
ATOM 809 N N . ILE A 1 95 ? -4.875 8.093 2.025 1.00 78.31 95 ILE A N 1
ATOM 810 C CA . ILE A 1 95 ? -3.673 7.535 1.419 1.00 78.31 95 ILE A CA 1
ATOM 811 C C . ILE A 1 95 ? -3.070 8.539 0.429 1.00 78.31 95 ILE A C 1
ATOM 813 O O . ILE A 1 95 ? -1.895 8.871 0.550 1.00 78.31 95 ILE A O 1
ATOM 817 N N . GLU A 1 96 ? -3.856 9.152 -0.465 1.00 75.38 96 GLU A N 1
ATOM 818 C CA . GLU A 1 96 ? -3.354 10.133 -1.449 1.00 75.38 96 GLU A CA 1
ATOM 819 C C . GLU A 1 96 ? -2.640 11.328 -0.797 1.00 75.38 96 GLU A C 1
ATOM 821 O O . GLU A 1 96 ? -1.578 11.770 -1.254 1.00 75.38 96 GLU A O 1
ATOM 826 N N . SER A 1 97 ? -3.182 11.822 0.316 1.00 80.38 97 SER A N 1
ATOM 827 C CA . SER A 1 97 ? -2.562 12.894 1.099 1.00 80.38 97 SER A CA 1
ATOM 828 C C . SER A 1 97 ? -1.222 12.459 1.705 1.00 80.38 97 SER A C 1
ATOM 830 O O . SER A 1 97 ? -0.276 13.253 1.773 1.00 80.38 97 SER A O 1
ATOM 832 N N . LYS A 1 98 ? -1.100 11.195 2.130 1.00 79.81 98 LYS A N 1
ATOM 833 C CA . LYS A 1 98 ? 0.165 10.625 2.619 1.00 79.81 98 LYS A CA 1
ATOM 834 C C . LYS A 1 98 ? 1.179 10.452 1.498 1.00 79.81 98 LYS A C 1
ATOM 836 O O . LYS A 1 98 ? 2.329 10.850 1.686 1.00 79.81 98 LYS A O 1
ATOM 841 N N . TRP A 1 99 ? 0.765 10.012 0.311 1.00 77.25 99 TRP A N 1
ATOM 842 C CA . TRP A 1 99 ? 1.636 9.946 -0.865 1.00 77.25 99 TRP A CA 1
ATOM 843 C C . TRP A 1 99 ? 2.268 11.300 -1.196 1.00 77.25 99 TRP A C 1
ATOM 845 O O . TRP A 1 99 ? 3.469 11.365 -1.466 1.00 77.25 99 TRP A O 1
ATOM 855 N N . GLN A 1 100 ? 1.505 12.397 -1.144 1.00 72.81 100 GLN A N 1
ATOM 856 C CA . GLN A 1 100 ? 2.055 13.742 -1.360 1.00 72.81 100 GLN A CA 1
ATOM 857 C C . GLN A 1 100 ? 3.166 14.072 -0.350 1.00 72.81 100 GLN A C 1
ATOM 859 O O . GLN A 1 100 ? 4.251 14.517 -0.741 1.00 72.81 100 GLN A O 1
ATOM 864 N N . LYS A 1 101 ? 2.937 13.785 0.936 1.00 76.19 101 LYS A N 1
ATOM 865 C CA . LYS A 1 101 ? 3.919 14.008 2.011 1.00 76.19 101 LYS A CA 1
ATOM 866 C C . LYS A 1 101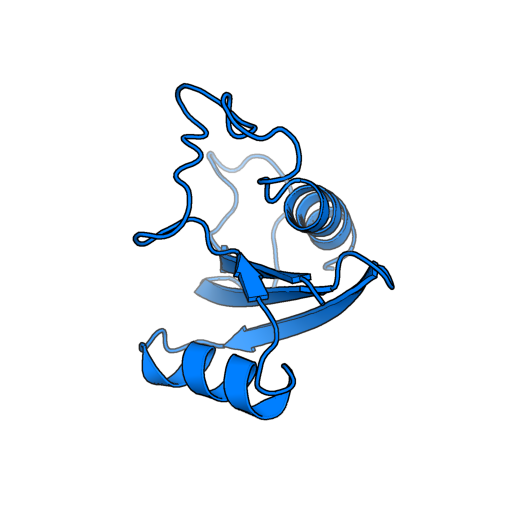 ? 5.135 13.092 1.884 1.00 76.19 101 LYS A C 1
ATOM 868 O O . LYS A 1 101 ? 6.262 13.544 2.072 1.00 76.19 101 LYS A O 1
ATOM 873 N N . TRP A 1 102 ? 4.941 11.826 1.531 1.00 73.19 102 TRP A N 1
ATOM 874 C CA . TRP A 1 102 ? 6.030 10.875 1.319 1.00 73.19 102 TRP A CA 1
ATOM 875 C C . TRP A 1 102 ? 6.930 11.322 0.164 1.00 73.19 102 TRP A C 1
ATOM 877 O O . TRP A 1 102 ? 8.146 11.429 0.326 1.00 73.19 102 TRP A O 1
ATOM 887 N N . ARG A 1 103 ? 6.342 11.711 -0.975 1.00 67.31 103 ARG A N 1
ATOM 888 C CA . ARG A 1 103 ? 7.087 12.241 -2.132 1.00 67.31 103 ARG A CA 1
ATOM 889 C C . ARG A 1 103 ? 7.909 13.486 -1.780 1.00 67.31 103 ARG A C 1
ATOM 891 O O . ARG A 1 103 ? 8.990 13.674 -2.338 1.00 67.31 103 ARG A O 1
ATOM 898 N N . ALA A 1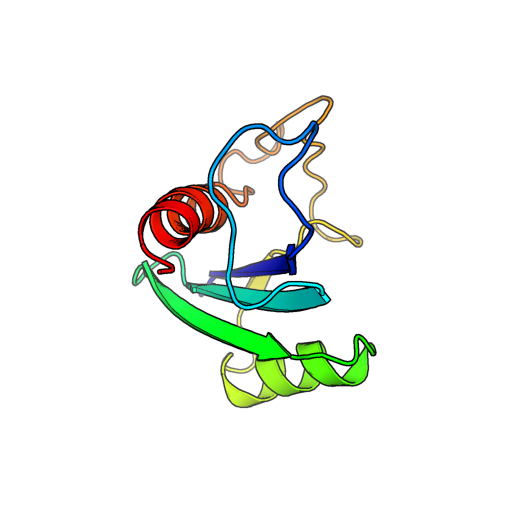 104 ? 7.430 14.310 -0.848 1.00 65.44 104 ALA A N 1
ATOM 899 C CA . ALA A 1 104 ? 8.173 15.460 -0.337 1.00 65.44 104 ALA A CA 1
ATOM 900 C C . ALA A 1 104 ? 9.351 15.072 0.586 1.00 65.44 104 ALA A C 1
ATOM 902 O O . ALA A 1 104 ? 10.332 15.813 0.659 1.00 65.44 104 ALA A O 1
ATOM 903 N N . ASN A 1 105 ? 9.310 13.911 1.248 1.00 62.19 105 ASN A N 1
ATOM 904 C CA . ASN A 1 105 ? 10.285 13.521 2.276 1.00 62.19 105 ASN A CA 1
ATOM 905 C C . ASN A 1 105 ? 11.337 12.489 1.827 1.00 62.19 105 ASN A C 1
ATOM 907 O O . ASN A 1 105 ? 12.405 12.410 2.430 1.00 62.19 105 ASN A O 1
ATOM 911 N N . VAL A 1 106 ? 11.115 11.743 0.743 1.00 57.25 106 VAL A N 1
ATOM 912 C CA . VAL A 1 106 ? 12.083 10.743 0.245 1.00 57.25 106 VAL A CA 1
ATOM 913 C C . VAL A 1 106 ? 13.295 11.431 -0.398 1.00 57.25 106 VAL A C 1
ATOM 915 O O . VAL A 1 106 ? 13.200 11.990 -1.495 1.00 57.25 106 VAL A O 1
ATOM 918 N N . ARG A 1 107 ? 14.435 11.446 0.306 1.00 49.31 107 ARG A N 1
ATOM 919 C CA . ARG A 1 107 ? 15.755 11.916 -0.170 1.00 49.31 107 ARG A CA 1
ATOM 920 C C . ARG A 1 107 ? 16.502 10.831 -0.942 1.00 49.31 107 ARG A C 1
ATOM 922 O O . ARG A 1 107 ? 16.580 9.683 -0.456 1.00 49.31 107 ARG A O 1
#